Protein AF-A0AAP4BBU0-F1 (afdb_monomer_lite)

pLDDT: mean 82.09, std 13.57, range [45.09, 97.75]

Structure (mmCIF, N/CA/C/O backbone):
data_AF-A0AAP4BBU0-F1
#
_entry.id   AF-A0AAP4BBU0-F1
#
loop_
_atom_site.group_PDB
_atom_site.id
_atom_site.type_symbol
_atom_site.label_atom_id
_atom_site.label_alt_id
_atom_site.label_comp_id
_atom_site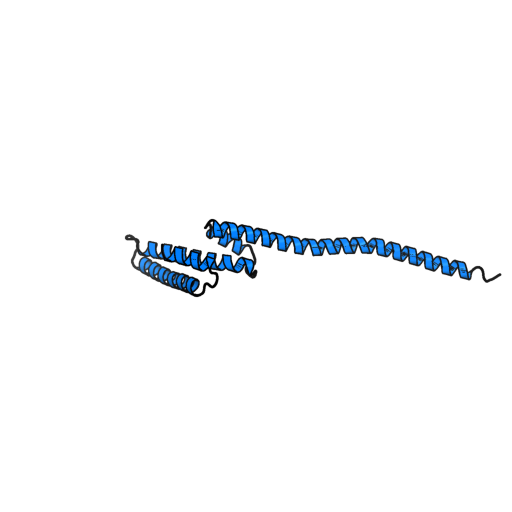.label_asym_id
_atom_site.label_entity_id
_atom_site.label_seq_id
_atom_site.pdbx_PDB_ins_code
_atom_site.Cartn_x
_atom_site.Cartn_y
_atom_site.Cartn_z
_atom_site.occupancy
_atom_site.B_iso_or_equiv
_atom_site.auth_seq_id
_atom_site.auth_comp_id
_atom_site.auth_asym_id
_atom_site.auth_atom_id
_atom_site.pdbx_PDB_model_num
ATOM 1 N N . MET A 1 1 ? 72.353 -14.621 -60.178 1.00 48.16 1 MET A N 1
ATOM 2 C CA . MET A 1 1 ? 70.876 -14.731 -60.247 1.00 48.16 1 MET A CA 1
ATOM 3 C C . MET A 1 1 ? 70.299 -14.865 -58.833 1.00 48.16 1 MET A C 1
ATOM 5 O O . MET A 1 1 ? 69.884 -15.954 -58.466 1.00 48.16 1 MET A O 1
ATOM 9 N N . GLU A 1 2 ? 70.260 -13.801 -58.020 1.00 50.97 2 GLU A N 1
ATOM 10 C CA . GLU A 1 2 ? 69.828 -13.948 -56.606 1.00 50.97 2 GLU A CA 1
ATOM 11 C C . GLU A 1 2 ? 68.800 -12.916 -56.107 1.00 50.97 2 GLU A C 1
ATOM 13 O O . GLU A 1 2 ? 68.169 -13.135 -55.080 1.00 50.97 2 GLU A O 1
ATOM 18 N N . ALA A 1 3 ? 68.488 -11.858 -56.862 1.00 48.53 3 ALA A N 1
ATOM 19 C CA . ALA A 1 3 ? 67.529 -10.840 -56.406 1.00 48.53 3 ALA A CA 1
ATOM 20 C C . ALA A 1 3 ? 66.039 -11.230 -56.566 1.00 48.53 3 ALA A C 1
ATOM 22 O O . ALA A 1 3 ? 65.168 -10.641 -55.930 1.00 48.53 3 ALA A O 1
ATOM 23 N N . LYS A 1 4 ? 65.705 -12.240 -57.387 1.00 45.09 4 LYS A N 1
ATOM 24 C CA . LYS A 1 4 ? 64.299 -12.596 -57.694 1.00 45.09 4 LYS A CA 1
ATOM 25 C C . LYS A 1 4 ? 63.617 -13.515 -56.669 1.00 45.09 4 LYS A C 1
ATOM 27 O O . LYS A 1 4 ? 62.394 -13.634 -56.705 1.00 45.09 4 LYS A O 1
ATOM 32 N N . ARG A 1 5 ? 64.359 -14.165 -55.760 1.00 47.03 5 ARG A N 1
ATOM 33 C CA . ARG A 1 5 ? 63.777 -15.079 -54.749 1.00 47.03 5 ARG A CA 1
ATOM 34 C C . ARG A 1 5 ? 63.317 -14.371 -53.467 1.00 47.03 5 ARG A C 1
ATOM 36 O O . ARG A 1 5 ? 62.381 -14.847 -52.835 1.00 47.03 5 ARG A O 1
ATOM 43 N N . SER A 1 6 ? 63.898 -13.217 -53.129 1.00 48.84 6 SER A N 1
ATOM 44 C CA . SER A 1 6 ? 63.557 -12.461 -51.910 1.00 48.84 6 SER A CA 1
ATOM 45 C C . SER A 1 6 ? 62.186 -11.760 -51.996 1.00 48.84 6 SER A C 1
ATOM 47 O O . SER A 1 6 ? 61.387 -11.812 -51.061 1.00 48.84 6 SER A O 1
ATOM 49 N N . PHE A 1 7 ? 61.841 -11.197 -53.161 1.00 47.38 7 PHE A N 1
ATOM 50 C CA . PHE A 1 7 ? 60.619 -10.396 -53.333 1.00 47.38 7 PHE A CA 1
ATOM 51 C C . PHE A 1 7 ? 59.317 -11.221 -53.294 1.00 47.38 7 PHE A C 1
ATOM 53 O O . PHE A 1 7 ? 58.322 -10.779 -52.718 1.00 47.38 7 PHE A O 1
ATOM 60 N N . LYS A 1 8 ? 59.330 -12.450 -53.842 1.00 50.72 8 LYS A N 1
ATOM 61 C CA . LYS A 1 8 ? 58.180 -13.381 -53.816 1.00 50.72 8 LYS A CA 1
ATOM 62 C C . LYS A 1 8 ? 57.842 -13.870 -52.402 1.00 50.72 8 LYS A C 1
ATOM 64 O O . LYS A 1 8 ? 56.674 -14.075 -52.091 1.00 50.72 8 LYS A O 1
ATOM 69 N N . GLY A 1 9 ? 58.848 -14.043 -51.541 1.00 54.81 9 GLY A N 1
ATOM 70 C CA . GLY A 1 9 ? 58.637 -14.481 -50.158 1.00 54.81 9 GLY A CA 1
ATOM 71 C C . GLY A 1 9 ? 58.009 -13.399 -49.275 1.00 54.81 9 GLY A C 1
ATOM 72 O O . GLY A 1 9 ? 57.226 -13.710 -48.380 1.00 54.81 9 GLY A O 1
ATOM 73 N N . TYR A 1 10 ? 58.320 -12.128 -49.542 1.00 57.16 10 TYR A N 1
ATOM 74 C CA . TYR A 1 10 ? 57.793 -10.994 -48.780 1.00 57.16 10 TYR A CA 1
ATOM 75 C C . TYR A 1 10 ? 56.326 -10.702 -49.127 1.00 57.16 10 TYR A C 1
ATOM 77 O O . TYR A 1 10 ? 55.490 -10.560 -48.236 1.00 57.16 10 TYR A O 1
ATOM 85 N N . THR A 1 11 ? 55.987 -10.722 -50.420 1.00 60.31 11 THR A N 1
ATOM 86 C CA . THR A 1 11 ? 54.604 -10.547 -50.899 1.00 60.31 11 THR A CA 1
ATOM 87 C C . THR A 1 11 ? 53.688 -11.689 -50.454 1.00 60.31 11 THR A C 1
ATOM 89 O O . THR A 1 11 ? 52.589 -11.422 -49.975 1.00 60.31 11 THR A O 1
ATOM 92 N N . ALA A 1 12 ? 54.144 -12.946 -50.495 1.00 69.00 12 ALA A N 1
ATOM 93 C CA . ALA A 1 12 ? 53.348 -14.087 -50.026 1.00 69.00 12 ALA A CA 1
ATOM 94 C C . ALA A 1 12 ? 53.018 -14.019 -48.520 1.00 69.00 12 ALA A C 1
ATOM 96 O O . ALA A 1 12 ? 51.896 -14.324 -48.119 1.00 69.00 12 ALA A O 1
ATOM 97 N N . LYS A 1 13 ? 53.961 -13.566 -47.680 1.00 72.62 13 LYS A N 1
ATOM 98 C CA . LYS A 1 13 ? 53.732 -13.389 -46.234 1.00 72.62 13 LYS A CA 1
ATOM 99 C C . LYS A 1 13 ? 52.716 -12.288 -45.929 1.00 72.62 13 LYS A C 1
ATOM 101 O O . LYS A 1 13 ? 51.924 -12.441 -45.003 1.00 72.62 13 LYS A O 1
ATOM 106 N N . ILE A 1 14 ? 52.733 -11.194 -46.692 1.00 76.94 14 ILE A N 1
ATOM 107 C CA . ILE A 1 14 ? 51.769 -10.094 -46.540 1.00 76.94 14 ILE A CA 1
ATOM 108 C C . ILE A 1 14 ? 50.370 -10.556 -46.947 1.00 76.94 14 ILE A C 1
ATOM 110 O O . ILE A 1 14 ? 49.423 -10.346 -46.194 1.00 76.94 14 ILE A O 1
ATOM 114 N N . VAL A 1 15 ? 50.248 -11.247 -48.084 1.00 76.12 15 VAL A N 1
ATOM 115 C CA . VAL A 1 15 ?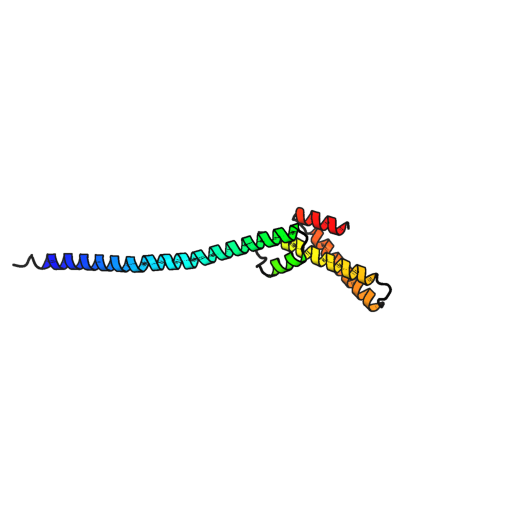 48.963 -11.784 -48.556 1.00 76.12 15 VAL A CA 1
ATOM 116 C C . VAL A 1 15 ? 48.400 -12.801 -47.562 1.00 76.12 15 VAL A C 1
ATOM 118 O O . VAL A 1 15 ? 47.232 -12.711 -47.201 1.00 76.12 15 VAL A O 1
ATOM 121 N N . PHE A 1 16 ? 49.229 -13.709 -47.037 1.00 80.31 16 PHE A N 1
ATOM 122 C CA . PHE A 1 16 ? 48.796 -14.670 -46.020 1.00 80.31 16 PHE A CA 1
ATOM 123 C C . PHE A 1 16 ? 48.284 -13.981 -44.746 1.00 80.31 16 PHE A C 1
ATOM 125 O O . PHE A 1 16 ? 47.231 -14.345 -44.233 1.00 80.31 16 PHE A O 1
ATOM 132 N N . ARG A 1 17 ? 48.980 -12.943 -44.259 1.00 76.25 17 ARG A N 1
ATOM 133 C CA . ARG A 1 17 ? 48.532 -12.157 -43.096 1.00 76.25 17 ARG A CA 1
ATOM 134 C C . ARG A 1 17 ? 47.226 -11.413 -43.366 1.00 76.25 17 ARG A C 1
ATOM 136 O O . ARG A 1 17 ? 46.369 -11.398 -42.493 1.00 76.25 17 ARG A O 1
ATOM 143 N N . ALA A 1 18 ? 47.055 -10.840 -44.556 1.00 79.00 18 ALA A N 1
ATOM 144 C CA . ALA A 1 18 ? 45.821 -10.155 -44.936 1.00 79.00 18 ALA A CA 1
ATOM 145 C C . ALA A 1 18 ? 44.624 -11.118 -44.992 1.00 79.00 18 ALA A C 1
ATOM 147 O O . ALA A 1 18 ? 43.557 -10.796 -44.476 1.00 79.00 18 ALA A O 1
ATOM 148 N N . VAL A 1 19 ? 44.818 -12.324 -45.537 1.00 81.19 19 VAL A N 1
ATOM 149 C CA . VAL A 1 19 ? 43.791 -13.379 -45.545 1.00 81.19 19 VAL A CA 1
ATOM 150 C C . VAL A 1 19 ? 43.460 -13.832 -44.122 1.00 81.19 19 VAL A C 1
ATOM 152 O O . VAL A 1 19 ? 42.288 -13.963 -43.786 1.00 81.19 19 VAL A O 1
ATOM 155 N N . LEU A 1 20 ? 44.470 -14.011 -43.265 1.00 81.62 20 LEU A N 1
ATOM 156 C CA . LEU A 1 20 ? 44.275 -14.434 -41.877 1.00 81.62 20 LEU A CA 1
ATOM 157 C C . LEU A 1 20 ? 43.527 -13.377 -41.049 1.00 81.62 20 LEU A C 1
ATOM 159 O O . LEU A 1 20 ? 42.620 -13.717 -40.298 1.00 81.62 20 LEU A O 1
ATOM 163 N N . ILE A 1 21 ? 43.859 -12.093 -41.230 1.00 82.12 21 ILE A N 1
ATOM 164 C CA . ILE A 1 21 ? 43.142 -10.968 -40.610 1.00 82.12 21 ILE A CA 1
ATOM 165 C C . ILE A 1 21 ? 41.700 -10.907 -41.123 1.00 82.12 21 ILE A C 1
ATOM 167 O O . ILE A 1 21 ? 40.784 -10.761 -40.321 1.00 82.12 21 ILE A O 1
ATOM 171 N N . GLY A 1 22 ? 41.481 -11.075 -42.431 1.00 79.88 22 GLY A N 1
ATOM 172 C CA . GLY A 1 22 ? 40.135 -11.138 -43.004 1.00 79.88 22 GLY A CA 1
ATOM 173 C C . GLY A 1 22 ? 39.299 -12.269 -42.401 1.00 79.88 22 GLY A C 1
ATOM 174 O O . GLY A 1 22 ? 38.151 -12.053 -42.025 1.00 79.88 22 GLY A O 1
ATOM 175 N N . PHE A 1 23 ? 39.894 -13.451 -42.222 1.00 79.56 23 PHE A N 1
ATOM 176 C CA . PHE A 1 23 ? 39.225 -14.597 -41.604 1.00 79.56 23 PHE A CA 1
ATOM 177 C C . PHE A 1 23 ? 38.922 -14.371 -40.114 1.00 79.56 23 PHE A C 1
ATOM 179 O O . PHE A 1 23 ? 37.844 -14.723 -39.642 1.00 79.56 23 PHE A O 1
ATOM 186 N N . LEU A 1 24 ? 39.840 -13.733 -39.380 1.00 80.12 24 LEU A N 1
ATOM 187 C CA . LEU A 1 24 ? 39.625 -13.359 -37.980 1.00 80.12 24 LEU A CA 1
ATOM 188 C C . LEU A 1 24 ? 38.496 -12.334 -37.833 1.00 80.12 24 LEU A C 1
ATOM 190 O O . LEU A 1 24 ? 37.646 -12.490 -36.961 1.00 80.12 24 LEU A O 1
ATOM 194 N N . LEU A 1 25 ? 38.443 -11.320 -38.701 1.00 78.81 25 LEU A N 1
ATOM 195 C CA . LEU A 1 25 ? 37.372 -10.320 -38.693 1.00 78.81 25 LEU A CA 1
ATOM 196 C C . LEU A 1 25 ? 36.004 -10.946 -39.004 1.00 78.81 25 LEU A C 1
ATOM 198 O O . LEU A 1 25 ? 35.023 -10.605 -38.345 1.00 78.81 25 LEU A O 1
ATOM 202 N N . LEU A 1 26 ? 35.944 -11.909 -39.931 1.00 78.50 26 LEU A N 1
ATOM 203 C CA . LEU A 1 26 ? 34.714 -12.645 -40.247 1.00 78.50 26 LEU A CA 1
ATOM 204 C C . LEU A 1 26 ? 34.177 -13.467 -39.067 1.0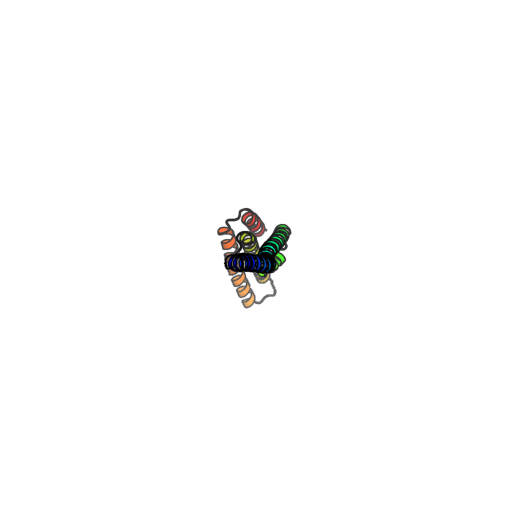0 78.50 26 LEU A C 1
ATOM 206 O O . LEU A 1 26 ? 32.967 -13.632 -38.968 1.00 78.50 26 LEU A O 1
ATOM 210 N N . GLY A 1 27 ? 35.036 -13.964 -38.172 1.00 75.50 27 GLY A N 1
ATOM 211 C CA . GLY A 1 27 ? 34.603 -14.648 -36.945 1.00 75.50 27 GLY A CA 1
ATOM 212 C C . GLY A 1 27 ? 34.267 -13.693 -35.793 1.00 75.50 27 GLY A C 1
ATOM 213 O O . GLY A 1 27 ? 33.373 -13.965 -34.994 1.00 75.50 27 GLY A O 1
ATOM 214 N N . MET A 1 28 ? 34.957 -12.554 -35.717 1.00 81.38 28 MET A N 1
ATOM 215 C CA . MET A 1 28 ? 34.824 -11.599 -34.614 1.00 81.38 28 MET A CA 1
ATOM 216 C C . MET A 1 28 ? 33.543 -10.761 -34.710 1.00 81.38 28 MET A C 1
ATOM 218 O O . MET A 1 28 ? 32.909 -10.492 -33.694 1.00 81.38 28 MET A O 1
ATOM 222 N N . ILE A 1 29 ? 33.131 -10.381 -35.924 1.00 79.94 29 ILE A N 1
ATOM 223 C CA . ILE A 1 29 ? 31.929 -9.561 -36.144 1.00 79.94 29 ILE A CA 1
ATOM 224 C C . ILE A 1 29 ? 30.640 -10.295 -35.706 1.00 79.94 29 ILE A C 1
ATOM 226 O O . ILE A 1 29 ? 29.870 -9.707 -34.945 1.00 79.94 29 ILE A O 1
ATOM 230 N N . PRO A 1 30 ? 30.392 -11.567 -36.086 1.00 79.62 30 PRO A N 1
ATOM 231 C CA . PRO A 1 30 ? 29.233 -12.317 -35.601 1.00 79.62 30 PRO A CA 1
ATOM 232 C C . PRO A 1 30 ? 29.252 -12.535 -34.088 1.00 79.62 30 PRO A C 1
ATOM 234 O O . PRO A 1 30 ? 28.205 -12.454 -33.456 1.00 79.62 30 PRO A O 1
ATOM 237 N N . ALA A 1 31 ? 30.429 -12.769 -33.496 1.00 78.44 31 ALA A N 1
ATOM 238 C CA . ALA A 1 31 ? 30.566 -12.933 -32.050 1.00 78.44 31 ALA A CA 1
ATOM 239 C C . ALA A 1 31 ? 30.217 -11.641 -31.290 1.00 78.44 31 ALA A C 1
ATOM 241 O O . ALA A 1 31 ? 29.510 -11.696 -30.288 1.00 78.44 31 ALA A O 1
ATOM 242 N N . LEU A 1 32 ? 30.645 -10.477 -31.793 1.00 77.69 32 LEU A N 1
ATOM 243 C CA . LEU A 1 32 ? 30.274 -9.174 -31.233 1.00 77.69 32 LEU A CA 1
ATOM 244 C C . LEU A 1 32 ? 28.782 -8.873 -31.404 1.00 77.69 32 LEU A C 1
ATOM 246 O O . LEU A 1 32 ? 28.166 -8.358 -30.477 1.00 77.69 32 LEU A O 1
ATOM 250 N N . MET A 1 33 ? 28.184 -9.224 -32.548 1.00 75.12 33 MET A N 1
ATOM 251 C CA . MET A 1 33 ? 26.737 -9.083 -32.741 1.00 75.12 33 MET A CA 1
ATOM 252 C C . MET A 1 33 ? 25.942 -10.002 -31.808 1.00 75.12 33 MET A C 1
ATOM 254 O O . MET A 1 33 ? 24.987 -9.545 -31.191 1.00 75.12 33 MET A O 1
ATOM 258 N N . ALA A 1 34 ? 26.353 -11.263 -31.643 1.00 75.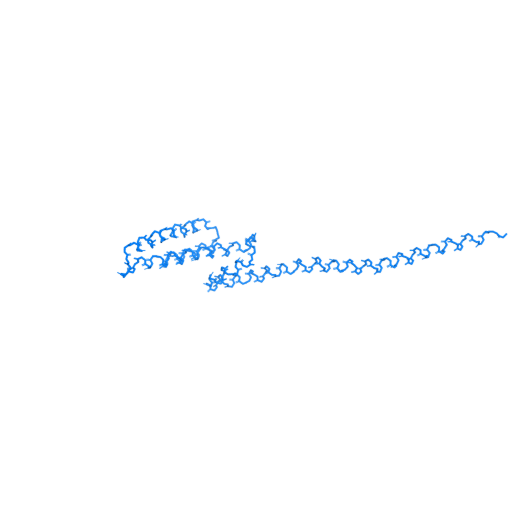69 34 ALA A N 1
ATOM 259 C CA . ALA A 1 34 ? 25.716 -12.198 -30.717 1.00 75.69 34 ALA A CA 1
ATOM 260 C C . ALA A 1 34 ? 25.847 -11.740 -29.256 1.00 75.69 34 ALA A C 1
ATOM 262 O O . ALA A 1 34 ? 24.884 -11.809 -28.500 1.00 75.69 34 ALA A O 1
ATOM 263 N N . PHE A 1 35 ? 27.013 -11.216 -28.871 1.00 72.06 35 PHE A N 1
ATOM 264 C CA . PHE A 1 35 ? 27.247 -10.665 -27.537 1.00 72.06 35 PHE A CA 1
ATOM 265 C C . PHE A 1 35 ? 26.442 -9.380 -27.288 1.00 72.06 35 PHE A C 1
ATOM 267 O O . PHE A 1 35 ? 25.857 -9.222 -26.223 1.00 72.06 35 PHE A O 1
ATOM 274 N N . GLY A 1 36 ? 26.348 -8.492 -28.283 1.00 66.44 36 GLY A N 1
ATOM 275 C CA . GLY A 1 36 ? 25.500 -7.300 -28.222 1.00 66.44 36 GLY A CA 1
ATOM 276 C C . GLY A 1 36 ? 24.009 -7.634 -28.147 1.00 66.44 36 GLY A C 1
ATOM 277 O O . GLY A 1 36 ? 23.286 -6.994 -27.395 1.00 66.44 36 GLY A O 1
ATOM 278 N N . TYR A 1 37 ? 23.555 -8.667 -28.861 1.00 65.25 37 TYR A N 1
ATOM 279 C CA . TYR A 1 37 ? 22.175 -9.153 -28.776 1.00 65.25 37 TYR A CA 1
ATOM 280 C C . TYR A 1 37 ? 21.882 -9.793 -27.412 1.00 65.25 37 TYR A C 1
ATOM 282 O O . TYR A 1 37 ? 20.821 -9.567 -26.844 1.00 65.25 37 TYR A O 1
ATOM 290 N N . PHE A 1 38 ? 22.839 -10.541 -26.856 1.00 65.69 38 PHE A N 1
ATOM 291 C CA . PHE A 1 38 ? 22.723 -11.141 -25.527 1.00 65.69 38 PHE A CA 1
ATOM 292 C C . PHE A 1 38 ? 22.654 -10.084 -24.414 1.00 65.69 38 PHE A C 1
ATOM 294 O O . PHE A 1 38 ? 21.812 -10.190 -23.532 1.00 65.69 38 PHE A O 1
ATOM 301 N N . LEU A 1 39 ? 23.494 -9.044 -24.475 1.00 60.50 39 LEU A N 1
ATOM 302 C CA . LEU A 1 39 ? 23.481 -7.952 -23.494 1.00 60.50 39 LEU A CA 1
ATOM 303 C C . LEU A 1 39 ? 22.329 -6.954 -23.698 1.00 60.50 39 LEU A C 1
ATOM 305 O O . LEU A 1 39 ? 21.832 -6.384 -22.733 1.00 60.50 39 LEU A O 1
ATOM 309 N N . GLY A 1 40 ? 21.924 -6.709 -24.946 1.00 54.91 40 GLY A N 1
ATOM 310 C CA . GLY A 1 40 ? 20.843 -5.779 -25.285 1.00 54.91 40 GLY A CA 1
ATOM 311 C C . GLY A 1 40 ? 19.446 -6.372 -25.100 1.00 54.91 40 GLY A C 1
ATOM 312 O O . GLY A 1 40 ? 18.521 -5.635 -24.773 1.00 54.91 40 GLY A O 1
ATOM 313 N N . GLY A 1 41 ? 19.294 -7.689 -25.270 1.00 55.56 41 GLY A N 1
ATOM 314 C CA . GLY A 1 41 ? 18.031 -8.392 -25.039 1.00 55.56 41 GLY A CA 1
ATOM 315 C C . GLY A 1 41 ? 17.610 -8.365 -23.572 1.00 55.56 41 GLY A C 1
ATOM 316 O O . GLY A 1 41 ? 16.471 -8.031 -23.278 1.00 55.56 41 GLY A O 1
ATOM 317 N N . SER A 1 42 ? 18.548 -8.598 -22.648 1.00 56.31 42 SER A N 1
ATOM 318 C CA . SER A 1 42 ? 18.242 -8.634 -21.212 1.00 56.31 42 SER A CA 1
ATOM 319 C C . SER A 1 42 ? 17.872 -7.268 -20.627 1.00 56.31 42 SER A C 1
ATOM 321 O O . SER A 1 42 ? 17.010 -7.195 -19.763 1.00 56.31 42 SER A O 1
ATOM 323 N N . ALA A 1 43 ? 18.489 -6.179 -21.101 1.00 58.16 43 ALA A N 1
ATOM 324 C CA . ALA A 1 43 ? 18.185 -4.833 -20.602 1.00 58.16 43 ALA A CA 1
ATOM 325 C C . ALA A 1 43 ? 16.837 -4.298 -21.124 1.00 58.16 43 ALA A C 1
ATOM 327 O O . ALA A 1 43 ? 16.132 -3.597 -20.406 1.00 58.16 43 ALA A O 1
ATOM 328 N N . GLY A 1 44 ? 16.469 -4.634 -22.368 1.00 61.88 44 GLY A N 1
ATOM 329 C CA . GLY A 1 44 ? 15.195 -4.212 -22.959 1.00 61.88 44 GLY A CA 1
ATOM 330 C C . GLY A 1 44 ? 13.987 -5.029 -22.491 1.00 61.88 44 GLY A C 1
ATOM 331 O O . GLY A 1 44 ? 12.871 -4.516 -22.503 1.00 61.88 44 GLY A O 1
ATOM 332 N N . GLU A 1 45 ? 14.188 -6.285 -22.085 1.00 69.12 45 GLU A N 1
ATOM 333 C CA . GLU A 1 45 ? 13.136 -7.111 -21.478 1.00 69.12 45 GLU A CA 1
ATOM 334 C C . GLU A 1 45 ? 12.803 -6.630 -20.059 1.00 69.12 45 GLU A C 1
ATOM 336 O O . GLU A 1 45 ? 11.631 -6.434 -19.758 1.00 69.12 45 GLU A O 1
ATOM 341 N N . GLU A 1 46 ? 13.812 -6.320 -19.240 1.00 68.81 46 GLU A N 1
ATOM 342 C CA . GLU A 1 46 ? 13.625 -5.810 -17.872 1.00 68.81 46 GLU A CA 1
ATOM 343 C C . GLU A 1 46 ? 12.908 -4.445 -17.843 1.00 68.81 46 GLU A C 1
ATOM 345 O O . GLU A 1 46 ? 11.991 -4.228 -17.051 1.00 68.81 46 GLU A O 1
ATOM 350 N N . GLU A 1 47 ? 13.262 -3.526 -18.751 1.00 74.19 47 GLU A N 1
ATOM 351 C CA . GLU A 1 47 ? 12.591 -2.222 -18.868 1.00 74.19 47 GLU A CA 1
ATOM 352 C C . GLU A 1 47 ? 11.126 -2.366 -19.306 1.00 74.19 47 GLU A C 1
ATOM 354 O O . GLU A 1 47 ? 10.248 -1.640 -18.837 1.00 74.19 47 GLU A O 1
ATOM 359 N N . ARG A 1 48 ? 10.844 -3.339 -20.176 1.00 78.31 48 ARG A N 1
ATOM 360 C CA . ARG A 1 48 ? 9.490 -3.611 -20.654 1.00 78.31 48 ARG A CA 1
ATOM 361 C C . ARG A 1 48 ? 8.623 -4.267 -19.585 1.00 78.31 48 ARG A C 1
ATOM 363 O O . ARG A 1 48 ? 7.479 -3.859 -19.421 1.00 78.31 48 ARG A O 1
ATOM 370 N N . GLU A 1 49 ? 9.167 -5.227 -18.840 1.00 78.50 49 GLU A N 1
ATOM 371 C CA . GLU A 1 49 ? 8.480 -5.839 -17.698 1.00 78.50 49 GLU A CA 1
ATOM 372 C C . GLU A 1 49 ? 8.128 -4.798 -16.630 1.00 78.50 49 GLU A C 1
ATOM 374 O O . GLU A 1 49 ? 7.033 -4.839 -16.071 1.00 78.50 49 GLU A O 1
ATOM 379 N N . LEU A 1 50 ? 9.014 -3.828 -16.387 1.00 79.12 50 LEU A N 1
ATOM 380 C CA . LEU A 1 50 ? 8.755 -2.731 -15.460 1.00 79.12 50 LEU A CA 1
ATOM 381 C C . LEU A 1 50 ? 7.657 -1.775 -15.960 1.00 79.12 50 LEU A C 1
ATOM 383 O O . LEU A 1 50 ? 6.837 -1.322 -15.161 1.00 79.12 50 LEU A O 1
ATOM 387 N N . GLU A 1 51 ? 7.629 -1.442 -17.253 1.00 83.69 51 GLU A N 1
ATOM 388 C CA . GLU A 1 51 ? 6.551 -0.620 -17.827 1.00 83.69 51 GLU A CA 1
ATOM 389 C C . GLU A 1 51 ? 5.199 -1.343 -17.781 1.00 83.69 51 GLU A C 1
ATOM 391 O O . GLU A 1 51 ? 4.193 -0.741 -17.405 1.00 83.69 51 GLU A O 1
ATOM 396 N N . ASP A 1 52 ? 5.175 -2.642 -18.084 1.00 84.81 52 ASP A N 1
ATOM 397 C CA . ASP A 1 52 ? 3.964 -3.458 -17.977 1.00 84.81 52 ASP A CA 1
ATOM 398 C C . ASP A 1 52 ? 3.479 -3.526 -16.513 1.00 84.81 52 ASP A C 1
ATOM 400 O O . ASP A 1 52 ? 2.287 -3.355 -16.242 1.00 84.81 52 ASP A O 1
ATOM 404 N N . ALA A 1 53 ? 4.402 -3.676 -15.555 1.00 82.44 53 ALA A N 1
ATOM 405 C CA . ALA A 1 53 ? 4.112 -3.628 -14.121 1.00 82.44 53 ALA A CA 1
ATOM 406 C C . ALA A 1 53 ? 3.532 -2.279 -13.686 1.00 82.44 53 ALA A C 1
ATOM 408 O O . ALA A 1 53 ? 2.558 -2.222 -12.933 1.00 82.44 53 ALA A O 1
ATOM 409 N N . TYR A 1 54 ? 4.125 -1.183 -14.164 1.00 87.56 54 TYR A N 1
ATOM 410 C CA . TYR A 1 54 ? 3.667 0.167 -13.865 1.00 87.56 54 TYR A CA 1
ATOM 411 C C . TYR A 1 54 ? 2.254 0.399 -14.405 1.00 87.56 54 TYR A C 1
ATOM 413 O O . TYR A 1 54 ? 1.402 0.899 -13.672 1.00 87.56 54 TYR A O 1
ATOM 421 N N . ALA A 1 55 ? 1.986 -0.002 -15.650 1.00 87.75 55 ALA A N 1
ATOM 422 C CA . ALA A 1 55 ? 0.667 0.123 -16.261 1.00 87.75 55 ALA A CA 1
ATOM 423 C C . ALA A 1 55 ? -0.396 -0.702 -15.516 1.00 87.75 55 ALA A C 1
ATOM 425 O O . ALA A 1 55 ? -1.511 -0.220 -15.309 1.00 87.75 55 ALA A O 1
ATOM 426 N N . ALA A 1 56 ? -0.048 -1.914 -15.070 1.00 86.88 56 ALA A N 1
ATOM 427 C CA . ALA A 1 56 ? -0.924 -2.738 -14.240 1.00 86.88 56 ALA A CA 1
ATOM 428 C C . ALA A 1 56 ? -1.213 -2.072 -12.884 1.00 86.88 56 ALA A C 1
ATOM 430 O O . ALA A 1 56 ? -2.373 -1.918 -12.507 1.00 86.88 56 ALA A O 1
ATOM 431 N N . CYS A 1 57 ? -0.178 -1.582 -12.193 1.00 88.75 57 CYS A N 1
ATOM 432 C CA . CYS A 1 57 ? -0.349 -0.874 -10.924 1.00 88.75 57 CYS A CA 1
ATOM 433 C C . CYS A 1 57 ? -1.192 0.400 -11.079 1.00 88.75 57 CYS A C 1
ATOM 435 O O . CYS A 1 57 ? -2.028 0.702 -10.233 1.00 88.75 57 CYS A O 1
ATOM 437 N N . GLU A 1 58 ? -0.991 1.154 -12.159 1.00 89.88 58 GLU A N 1
ATOM 438 C CA . GLU A 1 58 ? -1.751 2.370 -12.435 1.00 89.88 58 GLU A CA 1
ATOM 439 C C . GLU A 1 58 ? -3.231 2.072 -12.684 1.00 89.88 58 GLU A C 1
ATOM 441 O O . GLU A 1 58 ? -4.102 2.746 -12.128 1.00 89.88 58 GLU A O 1
ATOM 446 N N . HIS A 1 59 ? -3.514 1.038 -13.477 1.00 88.31 59 HIS A N 1
ATOM 447 C CA . HIS A 1 59 ? -4.872 0.563 -13.699 1.00 88.31 59 HIS A CA 1
ATOM 448 C C . HIS A 1 59 ? -5.550 0.185 -12.376 1.00 88.31 59 HIS A C 1
ATOM 450 O O . HIS A 1 59 ? -6.626 0.703 -12.082 1.00 88.31 59 HIS A O 1
ATOM 456 N N . ASP A 1 60 ? -4.908 -0.659 -11.567 1.00 87.88 60 ASP A N 1
ATOM 457 C CA . ASP A 1 60 ? -5.469 -1.171 -10.311 1.00 87.88 60 ASP A CA 1
ATOM 458 C C . ASP A 1 60 ? -5.662 -0.059 -9.269 1.00 87.88 60 ASP A C 1
ATOM 460 O O . ASP A 1 60 ? -6.657 -0.025 -8.540 1.00 87.88 60 ASP A O 1
ATOM 464 N N . TYR A 1 61 ? -4.738 0.903 -9.234 1.00 87.19 61 TYR A N 1
ATOM 465 C CA . TYR A 1 61 ? -4.825 2.076 -8.372 1.00 87.19 61 TYR A CA 1
ATOM 466 C C . TYR A 1 61 ? -6.037 2.956 -8.710 1.00 87.19 61 TYR A C 1
ATOM 468 O O . TYR A 1 61 ? -6.787 3.344 -7.812 1.00 87.19 61 TYR A O 1
ATOM 476 N N . TYR A 1 62 ? -6.259 3.261 -9.994 1.00 85.31 62 TYR A N 1
ATOM 477 C CA . TYR A 1 62 ? -7.371 4.122 -10.414 1.00 85.31 62 TYR A CA 1
ATOM 478 C C . TYR A 1 62 ? -8.715 3.387 -10.523 1.00 85.31 62 TYR A C 1
ATOM 480 O O . TYR A 1 62 ? -9.762 4.034 -10.443 1.00 85.31 62 TYR A O 1
ATOM 488 N N . SER A 1 63 ? -8.717 2.060 -10.673 1.00 86.44 63 SER A N 1
ATOM 489 C CA . SER A 1 63 ? -9.932 1.236 -10.624 1.00 86.44 63 SER A CA 1
ATOM 490 C C . SER A 1 63 ? -10.418 0.974 -9.192 1.00 86.44 63 SER A C 1
ATOM 492 O O . SER A 1 63 ? -11.580 0.618 -8.993 1.00 86.44 63 SER A O 1
ATOM 494 N N . GLY A 1 64 ? -9.556 1.189 -8.191 1.00 80.56 64 GLY A N 1
ATOM 495 C CA . GLY A 1 64 ? -9.838 0.899 -6.785 1.00 80.56 64 GLY A CA 1
ATOM 496 C C . GLY A 1 64 ? -9.665 -0.579 -6.421 1.00 80.56 64 GLY A C 1
ATOM 497 O O . GLY A 1 64 ? -10.074 -1.000 -5.336 1.00 80.56 64 GLY A O 1
ATOM 498 N N . GLU A 1 65 ? -9.052 -1.378 -7.297 1.00 84.88 65 GLU A N 1
ATOM 499 C CA . GLU A 1 65 ? -8.748 -2.793 -7.077 1.00 84.88 65 GLU A CA 1
ATOM 500 C C . GLU A 1 65 ? -7.450 -2.966 -6.268 1.00 84.88 65 GLU A C 1
ATOM 502 O O . GLU A 1 65 ? -6.518 -3.662 -6.657 1.00 84.88 65 GLU A O 1
ATOM 507 N N . TYR A 1 66 ? -7.383 -2.360 -5.083 1.00 79.56 66 TYR A N 1
ATOM 508 C CA . TYR A 1 66 ? -6.165 -2.335 -4.262 1.00 79.56 66 TYR A CA 1
ATOM 509 C C . TYR A 1 66 ? -5.655 -3.723 -3.830 1.00 79.56 66 TYR A C 1
ATOM 511 O O . TYR A 1 66 ? -4.470 -3.888 -3.562 1.00 79.56 66 TYR A O 1
ATOM 519 N N . ALA A 1 67 ? -6.517 -4.745 -3.784 1.00 77.81 67 ALA A N 1
ATOM 520 C CA . ALA A 1 67 ? -6.075 -6.125 -3.561 1.00 77.81 67 ALA A CA 1
ATOM 521 C C . ALA A 1 67 ? -5.296 -6.691 -4.765 1.00 77.81 67 ALA A C 1
ATOM 523 O O . ALA A 1 67 ? -4.344 -7.445 -4.575 1.00 77.81 67 ALA A O 1
ATOM 524 N N . ALA A 1 68 ? -5.680 -6.323 -5.993 1.00 81.50 68 ALA A N 1
ATOM 525 C CA . ALA A 1 68 ? -4.912 -6.641 -7.194 1.00 81.50 68 ALA A CA 1
ATOM 526 C C . ALA A 1 68 ? -3.598 -5.847 -7.208 1.00 81.50 68 ALA A C 1
ATOM 528 O O . ALA A 1 68 ? -2.546 -6.438 -7.440 1.00 81.50 68 ALA A O 1
ATOM 529 N N . LEU A 1 69 ? -3.645 -4.573 -6.795 1.00 84.69 69 LEU A N 1
ATOM 530 C CA . LEU A 1 69 ? -2.462 -3.722 -6.656 1.00 84.69 69 LEU A CA 1
ATOM 531 C C . LEU A 1 69 ? -1.387 -4.351 -5.757 1.00 84.69 69 LEU A C 1
ATOM 533 O O . LEU A 1 69 ? -0.217 -4.355 -6.127 1.00 84.69 69 LEU A O 1
ATOM 537 N N . PHE A 1 70 ? -1.769 -4.931 -4.612 1.00 81.50 70 PHE A N 1
ATOM 538 C CA . PHE A 1 70 ? -0.835 -5.658 -3.740 1.00 81.50 70 PHE A CA 1
ATOM 539 C C . PHE A 1 70 ? -0.171 -6.841 -4.428 1.00 81.50 70 PHE A C 1
ATOM 541 O O . PHE A 1 70 ? 1.046 -6.975 -4.367 1.00 81.50 70 PHE A O 1
ATOM 548 N N . ASN A 1 71 ? -0.964 -7.692 -5.082 1.00 81.19 71 ASN A N 1
ATOM 549 C CA . ASN A 1 71 ? -0.433 -8.868 -5.763 1.00 81.19 71 ASN A CA 1
ATOM 550 C C . ASN A 1 71 ? 0.532 -8.457 -6.876 1.00 81.19 71 ASN A C 1
ATOM 552 O O . ASN A 1 71 ? 1.580 -9.072 -7.035 1.00 81.19 71 ASN A O 1
ATOM 556 N N . THR A 1 72 ? 0.198 -7.400 -7.620 1.00 80.50 72 THR A N 1
ATOM 557 C CA . THR A 1 72 ? 1.080 -6.842 -8.641 1.00 80.50 72 THR A CA 1
ATOM 558 C C . THR A 1 72 ? 2.373 -6.343 -7.993 1.00 80.50 72 THR A C 1
ATOM 560 O O . THR A 1 72 ? 3.449 -6.751 -8.410 1.00 80.50 72 THR A O 1
ATOM 563 N N . LEU A 1 73 ? 2.306 -5.555 -6.918 1.00 82.88 73 LEU A N 1
ATOM 564 C CA . LEU A 1 73 ? 3.492 -5.032 -6.230 1.00 82.88 73 LEU A CA 1
ATOM 565 C C . LEU A 1 73 ? 4.376 -6.108 -5.581 1.00 82.88 73 LEU A C 1
ATOM 567 O O . LEU A 1 73 ? 5.587 -5.929 -5.547 1.00 82.88 73 LEU A O 1
ATOM 571 N N . GLU A 1 74 ? 3.823 -7.225 -5.099 1.00 78.00 74 GLU A N 1
ATOM 572 C CA . GLU A 1 74 ? 4.617 -8.346 -4.562 1.00 78.00 74 GLU A CA 1
ATOM 573 C C . GLU A 1 74 ? 5.459 -9.052 -5.635 1.00 78.00 74 GLU A C 1
ATOM 575 O O . GLU A 1 74 ? 6.504 -9.632 -5.328 1.00 78.00 74 GLU A O 1
ATOM 580 N N . LEU A 1 75 ? 5.012 -9.017 -6.894 1.00 74.12 75 LEU A N 1
ATOM 581 C CA . LEU A 1 75 ? 5.691 -9.667 -8.014 1.00 74.12 75 LEU A CA 1
ATOM 582 C C . LEU A 1 75 ? 6.880 -8.857 -8.548 1.00 74.12 75 LEU A C 1
ATOM 584 O O . LEU A 1 75 ? 7.716 -9.420 -9.256 1.00 74.12 75 LEU A O 1
ATOM 588 N N . TYR A 1 76 ? 6.981 -7.573 -8.199 1.00 70.25 76 TYR A N 1
ATOM 589 C CA . TYR A 1 76 ? 8.016 -6.671 -8.699 1.00 70.25 76 TYR A CA 1
ATOM 590 C C . TYR A 1 76 ? 8.860 -6.092 -7.560 1.00 70.25 76 TYR A C 1
ATOM 592 O O . TYR A 1 76 ? 8.381 -5.807 -6.467 1.00 70.25 76 TYR A O 1
ATOM 600 N N . ASP A 1 77 ? 10.158 -5.907 -7.805 1.00 64.88 77 ASP A N 1
ATOM 601 C CA . ASP A 1 77 ? 11.062 -5.336 -6.807 1.00 64.88 77 ASP A CA 1
ATOM 602 C C . ASP A 1 77 ? 10.732 -3.853 -6.561 1.00 64.88 77 ASP A C 1
ATOM 604 O O . ASP A 1 77 ? 11.066 -2.958 -7.342 1.00 64.88 77 ASP A O 1
ATOM 608 N N . VAL A 1 78 ? 10.080 -3.608 -5.427 1.00 56.62 78 VAL A N 1
ATOM 609 C CA . VAL A 1 78 ? 9.575 -2.317 -4.931 1.00 56.62 78 VAL A CA 1
ATOM 610 C C . VAL A 1 78 ? 10.655 -1.259 -4.666 1.00 56.62 78 VAL A C 1
ATOM 612 O O . VAL A 1 78 ? 10.347 -0.123 -4.316 1.00 56.62 78 VAL A O 1
ATOM 615 N N . ARG A 1 79 ? 11.937 -1.565 -4.902 1.00 58.97 79 ARG A N 1
ATOM 616 C CA . ARG A 1 79 ? 13.019 -0.563 -4.902 1.00 58.97 79 ARG A CA 1
ATOM 617 C C . ARG A 1 79 ? 12.919 0.445 -6.053 1.00 58.97 79 ARG A C 1
ATOM 619 O O . ARG A 1 79 ? 13.713 1.386 -6.097 1.00 58.97 79 ARG A O 1
ATOM 626 N N . ASN A 1 80 ? 11.968 0.276 -6.973 1.00 70.00 80 ASN A N 1
ATOM 627 C CA . ASN A 1 80 ? 11.693 1.252 -8.016 1.00 70.00 80 ASN A CA 1
ATOM 628 C C . ASN A 1 80 ? 10.862 2.435 -7.492 1.00 70.00 80 ASN A C 1
ATOM 630 O O . ASN A 1 80 ? 9.700 2.289 -7.115 1.00 70.00 80 ASN A O 1
ATOM 634 N N . GLU A 1 81 ? 11.435 3.636 -7.555 1.00 73.31 81 GLU A N 1
ATOM 635 C CA . GLU A 1 81 ? 10.790 4.884 -7.131 1.00 73.31 81 GLU A CA 1
ATOM 636 C C . GLU A 1 81 ? 9.436 5.128 -7.826 1.00 73.31 81 GLU A C 1
ATOM 638 O O . GLU A 1 81 ? 8.516 5.652 -7.201 1.00 73.31 81 GLU A O 1
ATOM 643 N N . ARG A 1 82 ? 9.263 4.674 -9.081 1.00 74.88 82 ARG A N 1
ATOM 644 C CA . ARG A 1 82 ? 7.991 4.804 -9.819 1.00 74.88 82 ARG A CA 1
ATOM 645 C C . ARG A 1 82 ? 6.866 3.955 -9.227 1.00 74.88 82 ARG A C 1
ATOM 647 O O . ARG A 1 82 ? 5.706 4.335 -9.360 1.00 74.88 82 ARG A O 1
ATOM 654 N N . LEU A 1 83 ? 7.190 2.827 -8.590 1.00 82.06 83 LEU A N 1
ATOM 655 C CA . LEU A 1 83 ? 6.207 1.932 -7.970 1.00 82.06 83 LEU A CA 1
ATOM 656 C C . LEU A 1 83 ? 5.939 2.280 -6.498 1.00 82.06 83 LEU A C 1
ATOM 658 O O . LEU A 1 83 ? 4.879 1.943 -5.975 1.00 82.06 83 LEU A O 1
ATOM 662 N N . SER A 1 84 ? 6.847 3.023 -5.857 1.00 81.69 84 SER A N 1
ATOM 663 C CA . SER A 1 84 ? 6.750 3.440 -4.449 1.00 81.69 84 SER A CA 1
ATOM 664 C C . SER A 1 84 ? 5.422 4.133 -4.108 1.00 81.69 84 SER A C 1
ATOM 666 O O . SER A 1 84 ? 4.805 3.837 -3.085 1.00 81.69 84 SER A O 1
ATOM 668 N N . ARG A 1 85 ? 4.908 4.993 -5.004 1.00 84.94 85 ARG A N 1
ATOM 669 C CA . ARG A 1 85 ? 3.610 5.663 -4.795 1.00 84.94 85 ARG A CA 1
ATOM 670 C C . ARG A 1 85 ? 2.451 4.670 -4.661 1.00 84.94 85 ARG A C 1
ATOM 672 O O . ARG A 1 85 ? 1.546 4.875 -3.859 1.00 84.94 85 ARG A O 1
ATOM 679 N N . PHE A 1 86 ? 2.479 3.586 -5.434 1.00 87.62 86 PHE A N 1
ATOM 680 C CA . PHE A 1 86 ? 1.429 2.573 -5.423 1.00 87.62 86 PHE A CA 1
ATOM 681 C C . PHE A 1 86 ? 1.520 1.698 -4.178 1.00 87.62 86 PHE A C 1
ATOM 683 O O . PHE A 1 86 ? 0.494 1.303 -3.630 1.00 87.62 86 PHE A O 1
ATOM 690 N N . GLN A 1 87 ? 2.739 1.445 -3.703 1.00 85.88 87 GLN A N 1
ATOM 691 C CA . GLN A 1 87 ? 2.970 0.730 -2.458 1.00 85.88 87 GLN A CA 1
ATOM 692 C C . GLN A 1 87 ? 2.395 1.480 -1.259 1.00 85.88 87 GLN A C 1
ATOM 694 O O . GLN A 1 87 ? 1.667 0.888 -0.470 1.00 85.88 87 GLN A O 1
ATOM 699 N N . GLU A 1 88 ? 2.641 2.785 -1.153 1.00 86.75 88 GLU A N 1
ATOM 700 C CA . GLU A 1 88 ? 2.087 3.601 -0.068 1.00 86.75 88 GLU A CA 1
ATOM 701 C C . GLU A 1 88 ? 0.546 3.555 -0.039 1.00 86.75 88 GLU A C 1
ATOM 703 O O . GLU A 1 88 ? -0.065 3.402 1.022 1.00 86.75 88 GLU A O 1
ATOM 708 N N . ALA A 1 89 ? -0.087 3.636 -1.212 1.00 88.06 89 ALA A N 1
ATOM 709 C CA . ALA A 1 89 ? -1.533 3.506 -1.363 1.00 88.06 89 ALA A CA 1
ATOM 710 C C . ALA A 1 89 ? -2.053 2.125 -0.943 1.00 88.06 89 ALA A C 1
ATOM 712 O O . ALA A 1 89 ? -3.043 2.029 -0.213 1.00 88.06 89 ALA A O 1
ATOM 713 N N . ALA A 1 90 ? -1.386 1.066 -1.403 1.00 88.25 90 ALA A N 1
ATOM 714 C CA . ALA A 1 90 ? -1.729 -0.308 -1.080 1.00 88.25 90 ALA A CA 1
ATOM 715 C C . ALA A 1 90 ? -1.630 -0.542 0.438 1.00 88.25 90 ALA A C 1
ATOM 717 O O . ALA A 1 90 ? -2.626 -0.886 1.076 1.00 88.25 90 ALA A O 1
ATOM 718 N N . GLU A 1 91 ? -0.474 -0.260 1.043 1.00 88.75 91 GLU A N 1
ATOM 719 C CA . GLU A 1 91 ? -0.217 -0.436 2.481 1.00 88.75 91 GLU A CA 1
ATOM 720 C C . GLU A 1 91 ? -1.257 0.274 3.353 1.00 88.75 91 GLU A C 1
ATOM 722 O O . GLU A 1 91 ? -1.787 -0.309 4.308 1.00 88.75 91 GLU A O 1
ATOM 727 N N . PHE A 1 92 ? -1.608 1.512 2.997 1.00 92.56 92 PHE A N 1
ATOM 728 C CA . PHE A 1 92 ? -2.677 2.235 3.672 1.00 92.56 92 PHE A CA 1
ATOM 729 C C . PHE A 1 92 ? -4.018 1.509 3.558 1.00 92.56 92 PHE A C 1
ATOM 731 O O . PHE A 1 92 ? -4.713 1.325 4.561 1.00 92.56 92 PHE A O 1
ATOM 738 N N . TYR A 1 93 ? -4.399 1.111 2.344 1.00 91.12 93 TYR A N 1
ATOM 739 C CA . TYR A 1 93 ? -5.700 0.510 2.088 1.00 91.12 93 TYR A CA 1
ATOM 740 C C . TYR A 1 93 ? -5.872 -0.823 2.824 1.00 91.12 93 TYR A C 1
ATOM 742 O O . TYR A 1 93 ? -6.922 -1.066 3.420 1.00 91.12 93 TYR A O 1
ATOM 750 N N . GLU A 1 94 ? -4.840 -1.667 2.863 1.00 90.81 94 GLU A N 1
ATOM 751 C CA . GLU A 1 94 ? -4.875 -2.912 3.637 1.00 90.81 94 GLU A CA 1
ATOM 752 C C . GLU A 1 94 ? -5.029 -2.641 5.138 1.00 90.81 94 GLU A C 1
ATOM 754 O O . GLU A 1 94 ? -5.856 -3.275 5.804 1.00 90.81 94 GLU A O 1
ATOM 759 N N . ALA A 1 95 ? -4.272 -1.683 5.683 1.00 93.56 95 ALA A N 1
ATOM 760 C CA . ALA A 1 95 ? -4.403 -1.295 7.083 1.00 93.56 95 ALA A CA 1
ATOM 761 C C . ALA A 1 95 ? -5.813 -0.759 7.386 1.00 93.56 95 ALA A C 1
ATOM 763 O O . ALA A 1 95 ? -6.409 -1.126 8.403 1.00 93.56 95 ALA A O 1
ATOM 764 N N . TRP A 1 96 ? -6.380 0.045 6.482 1.00 94.88 96 TRP A N 1
ATOM 765 C CA . TRP A 1 96 ? -7.736 0.576 6.593 1.00 94.88 96 TRP A CA 1
ATOM 766 C C . TRP A 1 96 ? -8.792 -0.534 6.545 1.00 94.88 96 TRP A C 1
ATOM 768 O O . TRP A 1 96 ? -9.677 -0.573 7.403 1.00 94.88 96 TRP A O 1
ATOM 778 N N . GLN A 1 97 ? -8.675 -1.498 5.628 1.00 93.69 97 GLN A N 1
ATOM 779 C CA . GLN A 1 97 ? -9.586 -2.643 5.569 1.00 93.69 97 GLN A CA 1
ATOM 780 C C . GLN A 1 97 ? -9.533 -3.485 6.847 1.00 93.69 97 GLN A C 1
ATOM 782 O O . GLN A 1 97 ? -10.580 -3.853 7.387 1.00 93.69 97 GLN A O 1
ATOM 787 N N . LYS A 1 98 ? -8.330 -3.770 7.362 1.00 94.56 98 LYS A N 1
ATOM 788 C CA . LYS A 1 98 ? -8.159 -4.507 8.622 1.00 94.56 98 LYS A CA 1
ATOM 789 C C . LYS A 1 98 ? -8.767 -3.734 9.788 1.00 94.56 98 LYS A C 1
ATOM 791 O O . LYS A 1 98 ? -9.517 -4.316 10.570 1.00 94.56 98 LYS A O 1
ATOM 796 N N . TRP A 1 99 ? -8.533 -2.425 9.872 1.00 96.12 99 TRP A N 1
ATOM 797 C CA . TRP A 1 99 ? -9.163 -1.572 10.881 1.00 96.12 99 TRP A CA 1
ATOM 798 C C . TRP A 1 99 ? -10.695 -1.662 10.835 1.00 96.12 99 TRP A C 1
ATOM 800 O O . TRP A 1 99 ? -11.326 -1.932 11.859 1.00 96.12 99 TRP A O 1
ATOM 810 N N . GLN A 1 100 ? -11.294 -1.520 9.649 1.00 95.38 100 GLN A N 1
ATOM 811 C CA . GLN A 1 100 ? -12.742 -1.633 9.452 1.00 95.38 100 GLN A CA 1
ATOM 812 C C . GLN A 1 100 ? -13.272 -3.016 9.842 1.00 95.38 100 GLN A C 1
ATOM 814 O O . GLN A 1 100 ? -14.311 -3.116 10.497 1.00 95.38 100 GLN A O 1
ATOM 819 N N . LEU A 1 101 ? -12.560 -4.082 9.471 1.00 95.19 101 LEU A N 1
ATOM 820 C CA . LEU A 1 101 ? -12.924 -5.457 9.797 1.00 95.19 101 LEU A CA 1
ATOM 821 C C . LEU A 1 101 ? -12.963 -5.681 11.312 1.00 95.19 101 LEU A C 1
ATOM 823 O O . LEU A 1 101 ? -13.982 -6.134 11.834 1.00 95.19 101 LEU A O 1
ATOM 827 N N . TYR A 1 102 ? -11.887 -5.336 12.022 1.00 96.38 102 TYR A N 1
ATOM 828 C CA . TYR A 1 102 ? -11.803 -5.538 13.470 1.00 96.38 102 TYR A CA 1
ATOM 829 C C . TYR A 1 102 ? -12.776 -4.638 14.232 1.00 96.38 102 TYR A C 1
ATOM 831 O O . TYR A 1 102 ? -13.437 -5.103 15.159 1.00 96.38 102 TYR A O 1
ATOM 839 N N . ARG A 1 103 ? -12.959 -3.384 13.798 1.00 94.88 103 ARG A N 1
ATOM 840 C CA . ARG A 1 103 ? -13.947 -2.468 14.386 1.00 94.88 103 ARG A CA 1
ATOM 841 C C . ARG A 1 103 ? -15.375 -2.996 14.233 1.00 94.88 103 ARG A C 1
ATOM 843 O O . ARG A 1 103 ? -16.139 -2.978 15.196 1.00 94.88 103 ARG A O 1
ATOM 850 N N . LYS A 1 104 ? -15.744 -3.482 13.042 1.00 94.62 104 LYS A N 1
ATOM 851 C CA . LYS A 1 104 ? -17.060 -4.102 12.801 1.00 94.62 104 LYS A CA 1
ATOM 852 C C . LYS A 1 104 ? -17.225 -5.379 13.614 1.00 94.62 104 LYS A C 1
ATOM 854 O O . LYS A 1 104 ? -18.274 -5.573 14.218 1.00 94.62 104 LYS A O 1
ATOM 859 N N . GLY A 1 105 ? -16.182 -6.206 13.666 1.00 92.81 105 GLY A N 1
ATOM 860 C CA . GLY A 1 105 ? -16.152 -7.414 14.476 1.00 92.81 105 GLY A CA 1
ATOM 861 C C . GLY A 1 105 ? -16.423 -7.118 15.949 1.00 92.81 105 GLY A C 1
ATOM 862 O O . GLY A 1 105 ? -17.272 -7.768 16.545 1.00 92.81 105 GLY A O 1
ATOM 863 N N . ALA A 1 106 ? -15.745 -6.122 16.528 1.00 92.25 106 ALA A N 1
ATOM 864 C CA . ALA A 1 106 ? -15.927 -5.731 17.927 1.00 92.25 106 ALA A CA 1
ATOM 865 C C . ALA A 1 106 ? -17.360 -5.253 18.223 1.00 92.25 106 ALA A C 1
ATOM 867 O O . ALA A 1 106 ? -17.841 -5.393 19.342 1.00 92.25 106 ALA A O 1
ATOM 868 N N . GLY A 1 107 ? -18.068 -4.723 17.220 1.00 91.19 107 GLY A N 1
ATOM 869 C CA . GLY A 1 107 ? -19.461 -4.285 17.329 1.00 91.19 107 GLY A CA 1
ATOM 870 C C . GLY A 1 107 ? -20.505 -5.407 17.282 1.00 91.19 107 GLY A C 1
ATOM 871 O O . GLY A 1 107 ? -21.688 -5.131 17.481 1.00 91.19 107 GLY A O 1
ATOM 872 N N . LEU A 1 108 ? -20.109 -6.656 17.025 1.00 92.81 108 LEU A N 1
ATOM 873 C CA . LEU A 1 108 ? -21.035 -7.786 16.965 1.00 92.81 108 LEU A CA 1
ATOM 874 C C . LEU A 1 108 ? -21.628 -8.090 18.352 1.00 92.81 108 LEU A C 1
ATOM 876 O O . LEU A 1 108 ? -20.949 -8.034 19.381 1.00 92.81 108 LEU A O 1
ATOM 880 N N . SER A 1 109 ? -22.926 -8.387 18.399 1.00 88.56 109 SER A N 1
ATOM 881 C CA . SER A 1 109 ? -23.655 -8.628 19.653 1.00 88.56 109 SER A CA 1
ATOM 882 C C . SER A 1 109 ? -23.443 -10.030 20.227 1.00 88.56 109 SER A C 1
ATOM 884 O O . SER A 1 109 ? -23.699 -10.258 21.404 1.00 88.56 109 SER A O 1
ATOM 886 N N . ASP A 1 110 ? -23.017 -10.970 19.390 1.00 93.25 110 ASP A N 1
ATOM 887 C CA . ASP A 1 110 ? -22.906 -12.405 19.652 1.00 93.25 110 ASP A CA 1
ATOM 888 C C . ASP A 1 110 ? -21.470 -12.877 19.932 1.00 93.25 110 ASP A C 1
ATOM 890 O O . ASP A 1 110 ? -21.254 -14.061 20.194 1.00 93.25 110 ASP A O 1
ATOM 894 N N . ILE A 1 111 ? -20.489 -11.970 19.919 1.00 94.44 111 ILE A N 1
ATOM 895 C CA . ILE A 1 111 ? -19.103 -12.302 20.264 1.00 94.44 111 ILE A CA 1
ATOM 896 C C . ILE A 1 111 ? -18.892 -12.287 21.779 1.00 94.44 111 ILE A C 1
ATOM 898 O O . ILE A 1 111 ? -19.447 -11.448 22.494 1.00 94.44 111 ILE A O 1
ATOM 902 N N . ASP A 1 112 ? -18.064 -13.210 22.263 1.00 95.75 112 ASP A N 1
ATOM 903 C CA . ASP A 1 112 ? -17.647 -13.233 23.660 1.00 95.75 112 ASP A CA 1
ATOM 904 C C . ASP A 1 112 ? -16.738 -12.039 24.012 1.00 95.75 112 ASP A C 1
ATOM 906 O O . ASP A 1 112 ? -16.138 -11.397 23.146 1.00 95.75 112 ASP A O 1
ATOM 910 N N . GLU A 1 113 ? -16.6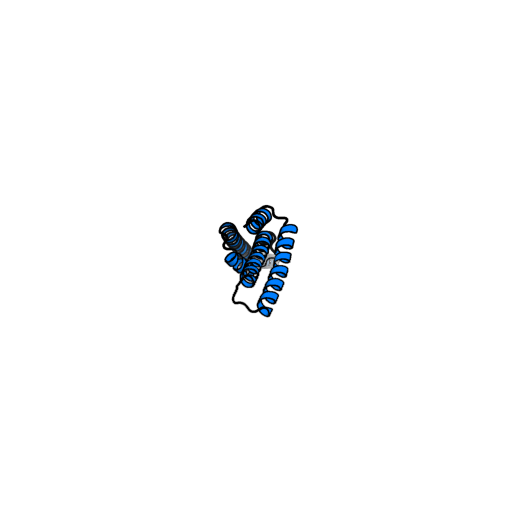47 -11.734 25.307 1.00 95.06 113 GLU A N 1
ATOM 911 C CA . GLU A 1 113 ? -15.916 -10.566 25.811 1.00 95.06 113 GLU A CA 1
ATOM 912 C C . GLU A 1 113 ? -14.405 -10.640 25.545 1.00 95.06 113 GLU A C 1
ATOM 914 O O . GLU A 1 113 ? -13.781 -9.623 25.249 1.00 95.06 113 GLU A O 1
ATOM 919 N N . ALA A 1 114 ? -13.806 -11.834 25.594 1.00 95.50 114 ALA A N 1
ATOM 920 C CA . ALA A 1 114 ? -12.375 -11.986 25.335 1.00 95.50 114 ALA A CA 1
ATOM 921 C C . ALA A 1 114 ? -12.055 -11.669 23.867 1.00 95.50 114 ALA A C 1
ATOM 923 O O . ALA A 1 114 ? -11.106 -10.944 23.568 1.00 95.50 114 ALA A O 1
ATOM 924 N N . LYS A 1 115 ? -12.897 -12.148 22.951 1.00 94.81 115 LYS A N 1
ATOM 925 C CA . LYS A 1 115 ? -12.785 -11.882 21.520 1.00 94.81 115 LYS A CA 1
ATOM 926 C C . LYS A 1 115 ? -13.108 -10.432 21.169 1.00 94.81 115 LYS A C 1
ATOM 928 O O . LYS A 1 115 ? -12.475 -9.867 20.280 1.00 94.81 115 LYS A O 1
ATOM 933 N N . ARG A 1 116 ? -14.044 -9.802 21.888 1.00 96.00 116 ARG A N 1
ATOM 934 C CA . ARG A 1 116 ? -14.313 -8.360 21.777 1.00 96.00 116 ARG A CA 1
ATOM 935 C C . ARG A 1 116 ? -13.066 -7.552 22.109 1.00 96.00 116 ARG A C 1
ATOM 937 O O . ARG A 1 116 ? -12.654 -6.738 21.290 1.00 96.00 116 ARG A O 1
ATOM 944 N N . GLN A 1 117 ? -12.423 -7.837 23.239 1.00 96.69 117 GLN A N 1
ATOM 945 C CA . GLN A 1 117 ? -11.192 -7.155 23.646 1.00 96.69 117 GLN A CA 1
ATOM 946 C C . GLN A 1 117 ? -10.034 -7.389 22.670 1.00 96.69 117 GLN A C 1
ATOM 948 O O . GLN A 1 117 ? -9.280 -6.460 22.372 1.00 96.69 117 GLN A O 1
ATOM 953 N N . GLU A 1 118 ? -9.900 -8.603 22.128 1.00 96.56 118 GLU A N 1
ATOM 954 C CA . GLU A 1 118 ? -8.925 -8.894 21.073 1.00 96.56 118 GLU A CA 1
ATOM 955 C C . GLU A 1 118 ? -9.165 -8.006 19.844 1.00 96.56 118 GLU A C 1
ATOM 957 O O . GLU A 1 118 ? -8.242 -7.358 19.344 1.00 96.56 118 GLU A O 1
ATOM 962 N N . TYR A 1 119 ? -10.413 -7.931 19.380 1.00 97.06 119 TYR A N 1
ATOM 963 C CA . TYR A 1 119 ? -10.783 -7.141 18.211 1.00 97.06 119 TYR A CA 1
ATOM 964 C C . TYR A 1 119 ? -10.637 -5.638 18.445 1.00 97.06 119 TYR A C 1
ATOM 966 O O . TYR A 1 119 ? -10.158 -4.940 17.558 1.00 97.06 119 TYR A O 1
ATOM 974 N N . GLU A 1 120 ? -10.987 -5.133 19.626 1.00 96.62 120 GLU A N 1
ATOM 975 C CA . GLU A 1 120 ? -10.769 -3.731 19.999 1.00 96.62 120 GLU A CA 1
ATOM 976 C C . GLU A 1 120 ? -9.278 -3.384 20.023 1.00 96.62 120 GLU A C 1
ATOM 978 O O . GLU A 1 120 ? -8.875 -2.349 19.491 1.00 96.62 120 GLU A O 1
ATOM 983 N N . THR A 1 121 ? -8.447 -4.280 20.561 1.00 97.75 121 THR A N 1
ATOM 984 C CA . THR A 1 121 ? -6.988 -4.111 20.576 1.00 97.75 121 THR A CA 1
ATOM 985 C C . THR A 1 121 ? -6.440 -4.056 19.152 1.00 97.75 121 THR A C 1
ATOM 987 O O . THR A 1 121 ? -5.716 -3.125 18.800 1.00 97.75 121 THR A O 1
ATOM 990 N N . LYS A 1 122 ? -6.836 -5.008 18.298 1.00 97.69 122 LYS A N 1
ATOM 991 C CA . LYS A 1 122 ? -6.438 -5.037 16.884 1.00 97.69 122 LYS A CA 1
ATOM 992 C C . LYS A 1 122 ? -6.937 -3.811 16.125 1.00 97.69 122 LYS A C 1
ATOM 994 O O . LYS A 1 122 ? -6.184 -3.226 15.352 1.00 97.69 122 LYS A O 1
ATOM 999 N N . ALA A 1 123 ? -8.174 -3.383 16.361 1.00 96.88 123 ALA A N 1
ATOM 1000 C CA . ALA A 1 123 ? -8.726 -2.181 15.751 1.00 96.88 123 ALA A CA 1
ATOM 1001 C C . ALA A 1 123 ? -7.918 -0.933 16.139 1.00 96.88 123 ALA A C 1
ATOM 1003 O O . ALA A 1 123 ? -7.605 -0.136 15.260 1.00 96.88 123 ALA A O 1
ATOM 1004 N N . ALA A 1 124 ? -7.527 -0.786 17.408 1.00 96.94 124 ALA A N 1
ATOM 1005 C CA . ALA A 1 124 ? -6.699 0.331 17.865 1.00 96.94 124 ALA A CA 1
ATOM 1006 C C . ALA A 1 124 ? -5.280 0.308 17.262 1.00 96.94 124 ALA A C 1
ATOM 1008 O O . ALA A 1 124 ? -4.747 1.357 16.894 1.00 96.94 124 ALA A O 1
ATOM 1009 N N . GLU A 1 125 ? -4.674 -0.878 17.126 1.00 97.25 125 GLU A N 1
ATOM 1010 C CA . GLU A 1 125 ? -3.387 -1.053 16.440 1.00 97.25 125 GLU A CA 1
ATOM 1011 C C . GLU A 1 125 ? -3.469 -0.576 14.982 1.00 97.25 125 GLU A C 1
ATOM 1013 O O . GLU A 1 125 ? -2.681 0.279 14.572 1.00 97.25 125 GLU A O 1
ATOM 1018 N N . TYR A 1 126 ? -4.449 -1.068 14.217 1.00 97.38 126 TYR A N 1
ATOM 1019 C CA . TYR A 1 126 ? -4.607 -0.679 12.815 1.00 97.38 126 TYR A CA 1
ATOM 1020 C C . TYR A 1 126 ? -5.045 0.777 12.648 1.00 97.38 126 TYR A C 1
ATOM 1022 O O . TYR A 1 126 ? -4.566 1.433 11.729 1.00 97.38 126 TYR A O 1
ATOM 1030 N N . GLU A 1 127 ? -5.873 1.327 13.542 1.00 96.69 127 GLU A N 1
ATOM 1031 C CA . GLU A 1 127 ? -6.218 2.755 13.518 1.00 96.69 127 GLU A CA 1
ATOM 1032 C C . GLU A 1 127 ? -4.961 3.623 13.607 1.00 96.69 127 GLU A C 1
ATOM 1034 O O . GLU A 1 127 ? -4.797 4.579 12.846 1.00 96.69 127 GLU A O 1
ATOM 1039 N N . LYS A 1 128 ? -4.046 3.277 14.519 1.00 96.88 128 LYS A N 1
ATOM 1040 C CA . LYS A 1 128 ? -2.777 3.987 14.656 1.00 96.88 128 LYS A CA 1
ATOM 1041 C C . LYS A 1 128 ? -1.952 3.886 13.375 1.00 96.88 128 LYS A C 1
ATOM 1043 O O . LYS A 1 128 ? -1.443 4.909 12.924 1.00 96.88 128 LYS A O 1
ATOM 1048 N N . THR A 1 129 ? -1.847 2.698 12.779 1.00 96.25 129 THR A N 1
ATOM 1049 C CA . THR A 1 129 ? -1.129 2.500 11.509 1.00 96.25 129 THR A CA 1
ATOM 1050 C C . THR A 1 129 ? -1.721 3.348 10.384 1.00 96.25 129 THR A C 1
ATOM 1052 O O . THR A 1 129 ? -0.980 4.053 9.704 1.00 96.25 129 THR A O 1
ATOM 1055 N N . VAL A 1 130 ? -3.047 3.347 10.228 1.00 96.31 130 VAL A N 1
ATOM 1056 C CA . VAL A 1 130 ? -3.758 4.138 9.212 1.00 96.31 130 VAL A CA 1
ATOM 1057 C C . VAL A 1 130 ? -3.502 5.634 9.406 1.00 96.31 130 VAL A C 1
ATOM 1059 O O . VAL A 1 130 ? -3.147 6.331 8.456 1.00 96.31 130 VAL A O 1
ATOM 1062 N N . ARG A 1 131 ? -3.629 6.140 10.641 1.00 95.56 131 ARG A N 1
ATOM 1063 C CA . ARG A 1 131 ? -3.369 7.556 10.950 1.00 95.56 131 ARG A CA 1
ATOM 1064 C C . ARG A 1 131 ? -1.924 7.947 10.665 1.00 95.56 131 ARG A C 1
ATOM 1066 O O . ARG A 1 131 ? -1.695 8.972 10.034 1.00 95.56 131 ARG A O 1
ATOM 1073 N N . GLN A 1 132 ? -0.966 7.123 11.086 1.00 95.69 132 GLN A N 1
ATOM 1074 C CA . GLN A 1 132 ? 0.455 7.374 10.845 1.00 95.69 132 GLN A CA 1
ATOM 1075 C C . GLN A 1 132 ? 0.798 7.356 9.354 1.00 95.69 132 GLN A C 1
ATOM 1077 O O . GLN A 1 132 ? 1.552 8.211 8.901 1.00 95.69 132 GLN A O 1
ATOM 1082 N N . SER A 1 133 ? 0.236 6.418 8.590 1.00 94.31 133 SER A N 1
ATOM 1083 C CA . SER A 1 133 ? 0.411 6.364 7.136 1.00 94.31 133 SER A CA 1
ATOM 1084 C C . SER A 1 133 ? -0.125 7.639 6.473 1.00 94.31 133 SER A C 1
ATOM 1086 O O . SER A 1 133 ? 0.606 8.292 5.735 1.00 94.31 133 SER A O 1
ATOM 1088 N N . TYR A 1 134 ? -1.329 8.089 6.841 1.00 94.75 134 TYR A N 1
ATOM 1089 C CA . TYR A 1 134 ? -1.886 9.351 6.342 1.00 94.75 134 TYR A CA 1
ATOM 1090 C C . TYR A 1 134 ? -1.053 10.589 6.723 1.00 94.75 134 TYR A C 1
ATOM 1092 O O . TYR A 1 134 ? -0.875 11.496 5.909 1.00 94.75 134 TYR A O 1
ATOM 1100 N N . GLU A 1 135 ? -0.553 10.657 7.959 1.00 94.38 135 GLU A N 1
ATOM 1101 C CA . GLU A 1 135 ? 0.268 11.777 8.440 1.00 94.38 135 GLU A CA 1
ATOM 1102 C C . GLU A 1 135 ? 1.625 11.856 7.733 1.00 94.38 135 GLU A C 1
ATOM 1104 O O . GLU A 1 135 ? 2.099 12.958 7.444 1.00 94.38 135 GLU A O 1
ATOM 1109 N N . ASN A 1 136 ? 2.224 10.702 7.436 1.00 93.62 136 ASN A N 1
ATOM 1110 C CA . ASN A 1 136 ? 3.518 10.601 6.768 1.00 93.62 136 ASN A CA 1
ATOM 1111 C C . ASN A 1 136 ? 3.416 10.668 5.238 1.00 93.62 136 ASN A C 1
ATOM 1113 O O . ASN A 1 136 ? 4.447 10.798 4.578 1.00 93.62 136 ASN A O 1
ATOM 1117 N N . CYS A 1 137 ? 2.204 10.603 4.681 1.00 91.31 137 CYS A N 1
ATOM 1118 C CA . CYS A 1 137 ? 2.002 10.569 3.243 1.00 91.31 137 CYS A CA 1
ATOM 1119 C C . CYS A 1 137 ? 2.377 11.898 2.579 1.00 91.31 137 CYS A C 1
ATOM 1121 O O . CYS A 1 137 ? 1.806 12.961 2.865 1.00 91.31 137 CYS A O 1
ATOM 1123 N N . THR A 1 138 ? 3.365 11.827 1.684 1.00 88.38 138 THR A N 1
ATOM 1124 C CA . THR A 1 138 ? 3.881 12.991 0.947 1.00 88.38 138 THR A CA 1
ATOM 1125 C C . THR A 1 138 ? 3.252 13.138 -0.434 1.00 88.38 138 THR A C 1
ATOM 1127 O O . THR A 1 138 ? 3.139 14.264 -0.922 1.00 88.38 138 THR A O 1
ATOM 1130 N N . ASP A 1 139 ? 2.785 12.041 -1.033 1.00 90.56 139 ASP A N 1
ATOM 1131 C CA . ASP A 1 139 ? 2.094 12.068 -2.316 1.00 90.56 139 ASP A CA 1
ATOM 1132 C C . ASP A 1 139 ? 0.684 12.668 -2.174 1.00 90.56 139 ASP A C 1
ATOM 1134 O O . ASP A 1 139 ? -0.137 12.254 -1.352 1.00 90.56 139 ASP A O 1
ATOM 1138 N N . SER A 1 140 ? 0.392 13.700 -2.967 1.00 91.56 140 SER A N 1
ATOM 1139 C CA . SER A 1 140 ? -0.862 14.447 -2.843 1.00 91.56 140 SER A CA 1
ATOM 1140 C C . SER A 1 140 ? -2.094 13.671 -3.307 1.00 91.56 140 SER A C 1
ATOM 1142 O O . SER A 1 140 ? -3.185 13.907 -2.778 1.00 91.56 140 SER A O 1
ATOM 1144 N N . GLU A 1 141 ? -1.947 12.785 -4.297 1.00 90.62 141 GLU A N 1
ATOM 1145 C CA . GLU A 1 141 ? -3.061 11.977 -4.800 1.00 90.62 141 GLU A CA 1
ATOM 1146 C C . GLU A 1 141 ? -3.423 10.911 -3.773 1.00 90.62 141 GLU A C 1
ATOM 1148 O O . GLU A 1 141 ? -4.586 10.834 -3.359 1.00 90.62 141 GLU A O 1
ATOM 1153 N N . ASN A 1 142 ? -2.413 10.191 -3.281 1.00 91.56 142 ASN A N 1
ATOM 1154 C CA . ASN A 1 142 ? -2.553 9.226 -2.201 1.00 91.56 142 ASN A CA 1
ATOM 1155 C C . ASN A 1 142 ? -3.203 9.878 -0.988 1.00 91.56 142 ASN A C 1
ATOM 1157 O O . ASN A 1 142 ? -4.238 9.418 -0.513 1.00 91.56 142 ASN A O 1
ATOM 1161 N N . ARG A 1 143 ? -2.683 11.022 -0.537 1.00 93.12 143 ARG A N 1
ATOM 1162 C CA . ARG A 1 143 ? -3.236 11.735 0.616 1.00 93.12 143 ARG A CA 1
ATOM 1163 C C . ARG A 1 143 ? -4.700 12.136 0.425 1.00 93.12 143 ARG A C 1
ATOM 1165 O O . ARG A 1 143 ? -5.478 12.077 1.377 1.00 93.12 143 ARG A O 1
ATOM 1172 N N . SER A 1 144 ? -5.094 12.543 -0.783 1.00 93.00 144 SER A N 1
ATOM 1173 C CA . SER A 1 144 ? -6.493 12.860 -1.103 1.00 93.00 144 SER A CA 1
ATOM 1174 C C . SER A 1 144 ? -7.389 11.624 -1.008 1.00 93.00 144 SER A C 1
ATOM 1176 O O . SER A 1 144 ? -8.468 11.683 -0.417 1.00 93.00 144 SER A O 1
ATOM 1178 N N . MET A 1 145 ? -6.932 10.499 -1.553 1.00 91.25 145 MET A N 1
ATOM 1179 C CA . MET A 1 145 ? -7.638 9.219 -1.517 1.00 91.25 145 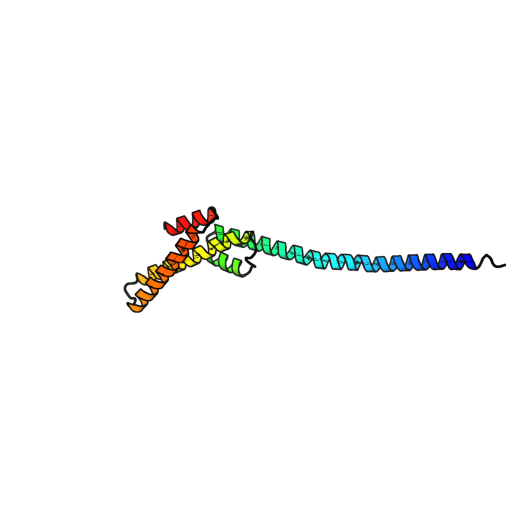MET A CA 1
ATOM 1180 C C . MET A 1 145 ? -7.747 8.665 -0.088 1.00 91.25 145 MET A C 1
ATOM 1182 O O . MET A 1 145 ? -8.853 8.379 0.369 1.00 91.25 145 MET A O 1
ATOM 1186 N N . MET A 1 146 ? -6.645 8.644 0.665 1.00 93.19 146 MET A N 1
ATOM 1187 C CA . MET A 1 146 ? -6.608 8.261 2.079 1.00 93.19 146 MET A CA 1
ATOM 1188 C C . MET A 1 146 ? -7.566 9.103 2.925 1.00 93.19 146 MET A C 1
ATOM 1190 O O . MET A 1 146 ? -8.298 8.575 3.760 1.00 93.19 146 MET A O 1
ATOM 1194 N N . LYS A 1 147 ? -7.597 10.422 2.690 1.00 94.62 147 LYS A N 1
ATOM 1195 C CA . LYS A 1 147 ? -8.515 11.326 3.383 1.00 94.62 147 LYS A CA 1
ATOM 1196 C C . LYS A 1 147 ? -9.976 10.961 3.118 1.00 94.62 147 LYS A C 1
ATOM 1198 O O . LYS A 1 147 ? -10.745 10.911 4.069 1.00 94.62 147 LYS A O 1
ATOM 1203 N N . LYS A 1 148 ? -10.349 10.688 1.862 1.00 91.62 148 LYS A N 1
ATOM 1204 C CA . LYS A 1 148 ? -11.719 10.267 1.520 1.00 91.62 148 LYS A CA 1
ATOM 1205 C C . LYS A 1 148 ? -12.107 8.996 2.274 1.00 91.62 148 LYS A C 1
ATOM 1207 O O . LYS A 1 148 ? -13.138 8.989 2.927 1.00 91.62 148 LYS A O 1
ATOM 1212 N N . LEU A 1 149 ? -11.240 7.981 2.275 1.00 90.31 149 LEU A N 1
ATOM 1213 C CA . LEU A 1 149 ? -11.474 6.718 2.990 1.00 90.31 149 LEU A CA 1
ATOM 1214 C C . LEU A 1 149 ? -11.587 6.885 4.515 1.00 90.31 149 LEU A C 1
ATOM 1216 O O . LEU A 1 149 ? -12.238 6.085 5.181 1.00 90.31 149 LEU A O 1
ATOM 1220 N N . LEU A 1 150 ? -10.931 7.894 5.093 1.00 90.69 150 LEU A N 1
ATOM 1221 C CA . LEU A 1 150 ? -11.043 8.220 6.519 1.00 90.69 150 LEU A CA 1
ATOM 1222 C C . LEU A 1 150 ? -12.323 8.986 6.877 1.00 90.69 150 LEU A C 1
ATOM 1224 O O . LEU A 1 150 ? -12.703 9.005 8.048 1.00 90.69 150 LEU A O 1
ATOM 1228 N N . GLU A 1 151 ? -12.935 9.657 5.903 1.00 90.75 151 GLU A N 1
ATOM 1229 C CA . GLU A 1 151 ? -14.161 10.444 6.069 1.00 90.75 151 GLU A CA 1
ATOM 1230 C C . GLU A 1 151 ? -15.440 9.632 5.770 1.00 90.75 151 GLU A C 1
ATOM 1232 O O . GLU A 1 151 ? -16.531 10.099 6.103 1.00 90.75 151 GLU A O 1
ATOM 1237 N N . GLU A 1 152 ? -15.305 8.435 5.185 1.00 77.75 152 GLU A N 1
ATOM 1238 C CA . GLU A 1 152 ? -16.365 7.425 4.985 1.00 77.75 152 GLU A CA 1
ATOM 1239 C C . GLU A 1 152 ? -16.724 6.651 6.270 1.00 77.75 152 GLU A C 1
ATOM 1241 O O . GLU A 1 152 ? -17.941 6.464 6.512 1.00 77.75 152 GLU A O 1
#

Organism: NCBI:txid3044208

Sequence (152 aa):
MEAKRSFKGYTAKIVFRAVLIGFLLLGMIPALMAFGYFLGGSAGEEERELEDAYAACEHDYYSGEYAALFNTLELYDVRNERLSRFQEAAEFYEAWQKWQLYRKGAGLSDIDEAKRQEYETKAAEYEKTVRQSYENCTDSENRSMMKKLLEE

Secondary structure (DSSP, 8-state):
--THHHHHHHHHHHHHHHHHHHHHHHHHHHHHHHHHHHHHHHHHHHHHHHHHHHHHHHHHHHHT-HHHHHHHHHHS-TT-HHHHHHHHHHHHHHHHHHHHHHHHHHT-SSS-HHHHHHHHHHHHHHHHHHHHHHHH---HHHHHHHHHHHH-

Radius of gyration: 33.3 Å; chains: 1; bounding box: 94×30×86 Å

Foldseek 3Di:
DPPVPVVVVVVVVVVVVVVVVVVVCVVVVVVVVVVCCVVVVVVVVVVVLVVVLLVQLVVCLVVVVLVSNVVSCVVDDCVDPSSVLSVLLSQLVVLLVQLVVLVVVLVDPPDDPVSNVVSVVSNVVSVVVNVVSLVPDPDPVSNVVSVVSVVD